Protein AF-A0AAD6PKB8-F1 (afdb_monomer)

Radius of gyration: 27.7 Å; Cα contacts (8 Å, |Δi|>4): 35; chains: 1; bounding box: 54×22×90 Å

Structure (mmCIF, N/CA/C/O backbone):
data_AF-A0AAD6PKB8-F1
#
_entry.id   AF-A0AAD6PKB8-F1
#
loop_
_atom_site.group_PDB
_atom_site.id
_atom_site.type_symbol
_atom_si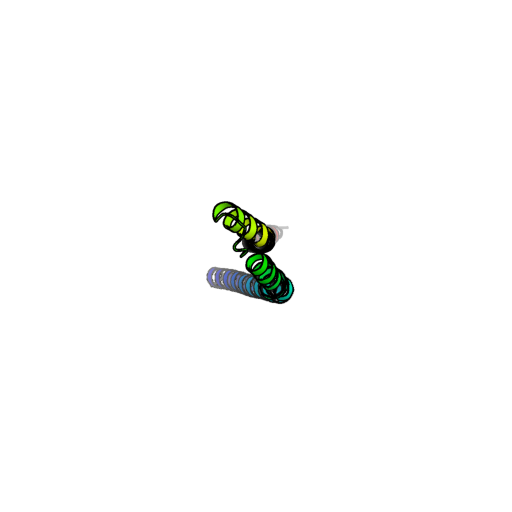te.label_atom_id
_atom_site.label_alt_id
_atom_site.label_comp_id
_atom_site.label_asym_id
_atom_site.label_entity_id
_atom_site.label_seq_id
_atom_site.pdbx_PDB_ins_code
_atom_site.Cartn_x
_atom_site.Cartn_y
_atom_site.Cartn_z
_atom_site.occupancy
_atom_site.B_iso_or_equiv
_atom_site.auth_seq_id
_atom_site.auth_comp_id
_atom_site.auth_asym_id
_atom_site.auth_atom_id
_atom_site.pdbx_PDB_model_num
ATOM 1 N N . MET A 1 1 ? 6.000 11.680 -46.419 1.00 55.44 1 MET A N 1
ATOM 2 C CA . MET A 1 1 ? 5.620 10.279 -46.101 1.00 55.44 1 MET A CA 1
ATOM 3 C C . MET A 1 1 ? 6.518 9.674 -45.029 1.0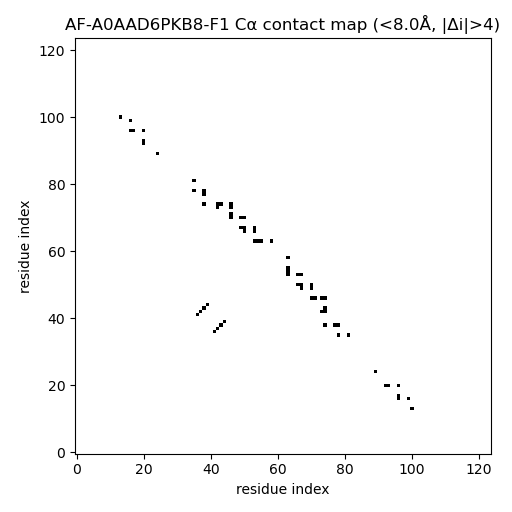0 55.44 1 MET A C 1
ATOM 5 O O . MET A 1 1 ? 5.962 9.138 -44.084 1.00 55.44 1 MET A O 1
ATOM 9 N N . ALA A 1 2 ? 7.850 9.803 -45.113 1.00 63.34 2 ALA A N 1
ATOM 10 C CA . ALA A 1 2 ? 8.778 9.283 -44.096 1.00 63.34 2 ALA A CA 1
ATOM 11 C C . ALA A 1 2 ? 8.497 9.799 -42.664 1.00 63.34 2 ALA A C 1
ATOM 13 O O . ALA A 1 2 ? 8.408 8.996 -41.741 1.00 63.34 2 ALA A O 1
ATOM 14 N N . ASP A 1 3 ? 8.227 11.100 -42.491 1.00 69.56 3 ASP A N 1
ATOM 15 C CA . ASP A 1 3 ? 7.932 11.677 -41.164 1.00 69.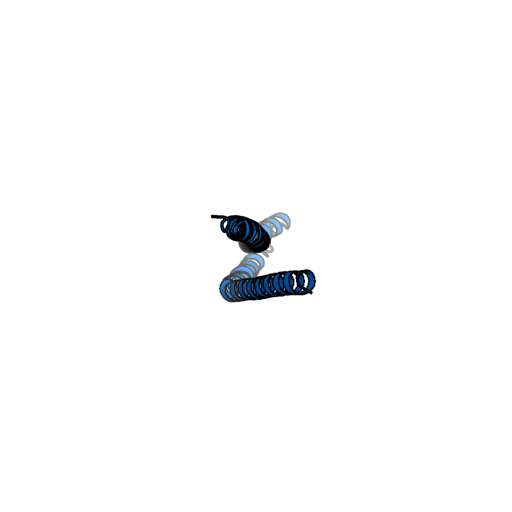56 3 ASP A CA 1
ATOM 16 C C . ASP A 1 3 ? 6.625 11.164 -40.538 1.00 69.56 3 ASP A C 1
ATOM 18 O O . ASP A 1 3 ? 6.541 10.964 -39.328 1.00 69.56 3 ASP A O 1
ATOM 22 N N . HIS A 1 4 ? 5.602 10.891 -41.355 1.00 72.31 4 HIS A N 1
ATOM 23 C CA . HIS A 1 4 ? 4.331 10.341 -40.871 1.00 72.31 4 HIS A CA 1
ATOM 24 C C . HIS A 1 4 ? 4.474 8.890 -40.403 1.00 72.31 4 HIS A C 1
ATOM 26 O O . HIS A 1 4 ? 3.865 8.511 -39.406 1.00 72.31 4 HIS A O 1
ATOM 32 N N . ILE A 1 5 ? 5.301 8.094 -41.086 1.00 77.50 5 ILE A N 1
ATOM 33 C CA . ILE A 1 5 ? 5.603 6.715 -40.684 1.00 77.50 5 ILE A CA 1
ATOM 34 C C . ILE A 1 5 ? 6.379 6.726 -39.359 1.00 77.50 5 ILE A C 1
ATOM 36 O O . ILE A 1 5 ? 5.997 6.035 -38.418 1.00 77.50 5 ILE A O 1
ATOM 40 N N . ALA A 1 6 ? 7.383 7.599 -39.232 1.00 77.31 6 ALA A N 1
ATOM 41 C CA . ALA A 1 6 ? 8.170 7.744 -38.009 1.00 77.31 6 ALA A CA 1
ATOM 42 C C . ALA A 1 6 ? 7.342 8.226 -36.801 1.00 77.31 6 ALA A C 1
ATOM 44 O O . ALA A 1 6 ? 7.619 7.822 -35.666 1.00 77.31 6 ALA A O 1
ATOM 45 N N . ALA A 1 7 ? 6.345 9.087 -37.021 1.00 80.00 7 ALA A N 1
ATOM 46 C CA . ALA A 1 7 ? 5.411 9.521 -35.984 1.00 80.00 7 ALA A CA 1
ATOM 47 C C . ALA A 1 7 ? 4.458 8.388 -35.561 1.00 80.00 7 ALA A C 1
ATOM 49 O O . ALA A 1 7 ? 4.201 8.205 -34.369 1.00 80.00 7 ALA A O 1
ATOM 50 N N . MET A 1 8 ? 3.981 7.592 -36.522 1.00 83.12 8 MET A N 1
ATOM 51 C CA . MET A 1 8 ? 3.101 6.451 -36.267 1.00 83.12 8 MET A CA 1
ATOM 52 C C . MET A 1 8 ? 3.810 5.346 -35.467 1.00 83.12 8 MET A C 1
ATOM 54 O O . MET A 1 8 ? 3.239 4.806 -34.522 1.00 83.12 8 MET A O 1
ATOM 58 N N . GLU A 1 9 ? 5.079 5.057 -35.767 1.00 82.25 9 GLU A N 1
ATOM 59 C CA . GLU A 1 9 ? 5.888 4.097 -35.000 1.00 82.25 9 GLU A CA 1
ATOM 60 C C . GLU A 1 9 ? 6.098 4.538 -33.544 1.00 82.25 9 GLU A C 1
ATOM 62 O O . GLU A 1 9 ? 5.938 3.735 -32.622 1.00 82.25 9 GLU A O 1
ATOM 67 N N . ALA A 1 10 ? 6.393 5.822 -33.314 1.00 83.06 10 ALA A N 1
ATOM 68 C CA . ALA A 1 10 ? 6.540 6.365 -31.963 1.00 83.06 10 ALA A CA 1
ATOM 69 C C . ALA A 1 10 ? 5.225 6.270 -31.166 1.00 83.06 10 ALA A C 1
ATOM 71 O O . ALA A 1 10 ? 5.227 5.880 -29.994 1.00 83.06 10 ALA A O 1
ATOM 72 N N . GLN A 1 11 ? 4.085 6.543 -31.813 1.00 86.06 11 GLN A N 1
ATOM 73 C CA . GLN A 1 11 ? 2.766 6.348 -31.208 1.00 86.06 11 GLN A CA 1
ATOM 74 C C . GLN A 1 11 ? 2.510 4.882 -30.847 1.00 86.06 11 GLN A C 1
ATOM 76 O O . GLN A 1 11 ? 2.116 4.601 -29.713 1.00 86.06 11 GLN A O 1
ATOM 81 N N . MET A 1 12 ? 2.799 3.940 -31.749 1.00 88.81 12 MET A N 1
ATOM 82 C CA . MET A 1 12 ? 2.632 2.506 -31.485 1.00 88.81 12 MET A CA 1
ATOM 83 C C . MET A 1 12 ? 3.466 2.030 -30.290 1.00 88.81 12 MET A C 1
ATOM 85 O O . MET A 1 12 ? 2.980 1.267 -29.450 1.00 88.81 12 MET A O 1
ATOM 89 N N . VAL A 1 13 ? 4.715 2.488 -30.179 1.00 88.19 13 VAL A N 1
ATOM 90 C CA . VAL A 1 13 ? 5.585 2.150 -29.045 1.00 88.19 13 VAL A CA 1
ATOM 91 C C . VAL A 1 13 ? 5.048 2.750 -27.747 1.00 88.19 13 VAL A C 1
ATOM 93 O O . VAL A 1 13 ? 4.949 2.043 -26.741 1.00 88.19 13 VAL A O 1
ATOM 96 N N . SER A 1 14 ? 4.619 4.012 -27.776 1.00 88.50 14 SER A N 1
ATOM 97 C CA . SER A 1 14 ? 4.012 4.688 -26.627 1.00 88.50 14 SER A CA 1
ATOM 98 C C . SER A 1 14 ? 2.745 3.970 -26.140 1.00 88.50 14 SER A C 1
ATOM 100 O O . SER A 1 14 ? 2.574 3.744 -24.939 1.00 88.50 14 SER A O 1
ATOM 102 N N . GLU A 1 15 ? 1.872 3.542 -27.055 1.00 91.44 15 GLU A N 1
ATOM 103 C CA . GLU A 1 15 ? 0.687 2.743 -26.726 1.00 91.44 15 GLU A CA 1
ATOM 104 C C . GLU A 1 15 ? 1.048 1.387 -26.124 1.00 91.44 15 GLU A C 1
ATOM 106 O O . GLU A 1 15 ? 0.487 0.999 -25.097 1.00 91.44 15 GLU A O 1
ATOM 111 N N . ARG A 1 16 ? 2.002 0.666 -26.725 1.00 92.56 16 ARG A N 1
ATOM 112 C CA . ARG A 1 16 ? 2.447 -0.636 -26.217 1.00 92.56 16 ARG A CA 1
ATOM 113 C C . ARG A 1 16 ? 2.984 -0.522 -24.793 1.00 92.56 16 ARG A C 1
ATOM 115 O O . ARG A 1 16 ? 2.656 -1.359 -23.952 1.00 92.56 16 ARG A O 1
ATOM 122 N N . MET A 1 17 ? 3.775 0.512 -24.512 1.00 90.56 17 MET A N 1
ATOM 123 C CA . MET A 1 17 ? 4.297 0.760 -23.170 1.00 90.56 17 MET A CA 1
ATOM 124 C C . MET A 1 17 ? 3.179 1.097 -22.175 1.00 90.56 17 MET A C 1
ATOM 126 O O . MET A 1 17 ? 3.170 0.543 -21.078 1.00 90.56 17 MET A O 1
ATOM 130 N N . ARG A 1 18 ? 2.189 1.922 -22.556 1.00 91.19 18 ARG A N 1
ATOM 131 C CA . ARG A 1 18 ? 1.013 2.199 -21.705 1.00 91.19 18 ARG A CA 1
ATOM 132 C C . ARG A 1 18 ? 0.192 0.943 -21.406 1.00 91.19 18 ARG A C 1
ATOM 134 O O . ARG A 1 18 ? -0.246 0.764 -20.273 1.00 91.19 18 ARG A O 1
ATOM 141 N N . ARG A 1 19 ? 0.008 0.048 -22.383 1.00 94.44 19 ARG A N 1
ATOM 142 C CA . ARG A 1 19 ? -0.678 -1.238 -22.156 1.00 94.44 19 ARG A CA 1
ATOM 143 C C . ARG A 1 19 ? 0.080 -2.093 -21.144 1.00 94.44 19 ARG A C 1
ATOM 145 O O . ARG A 1 19 ? -0.510 -2.548 -20.172 1.00 94.44 19 ARG A O 1
ATOM 152 N N . LYS A 1 20 ? 1.401 -2.225 -21.306 1.00 93.75 20 LYS A N 1
ATOM 153 C CA . LYS A 1 20 ? 2.248 -2.965 -20.357 1.00 93.75 20 LYS A CA 1
ATOM 154 C C . LYS A 1 20 ? 2.232 -2.359 -18.956 1.00 93.75 20 LYS A C 1
ATOM 156 O O . LYS A 1 20 ? 2.183 -3.100 -17.981 1.00 93.75 20 LYS A O 1
ATOM 161 N N . LEU A 1 21 ? 2.211 -1.031 -18.852 1.00 92.69 21 LEU A N 1
ATOM 162 C CA . LEU A 1 21 ? 2.052 -0.328 -17.581 1.00 92.69 21 LEU A CA 1
ATOM 163 C C . LEU A 1 21 ? 0.751 -0.733 -16.876 1.00 92.69 21 LEU A C 1
ATOM 165 O O . LEU A 1 21 ? 0.763 -1.080 -15.697 1.00 92.69 21 LEU A O 1
ATOM 169 N N . SER A 1 22 ? -0.361 -0.709 -17.612 1.00 92.94 22 SER A N 1
ATOM 170 C CA . SER A 1 22 ? -1.675 -1.084 -17.091 1.00 92.94 22 SER A CA 1
ATOM 171 C C . SER A 1 22 ? -1.720 -2.550 -16.650 1.00 92.94 22 SER A C 1
ATOM 173 O O . SER A 1 22 ? -2.230 -2.831 -15.566 1.00 92.94 22 SER A O 1
ATOM 175 N N . GLU A 1 23 ? -1.129 -3.461 -17.429 1.00 95.62 23 GLU A N 1
ATOM 176 C CA . GLU A 1 23 ? -1.009 -4.882 -17.073 1.00 95.62 23 GLU A CA 1
ATOM 177 C C . GLU A 1 23 ? -0.225 -5.077 -15.768 1.00 95.62 23 GLU A C 1
ATOM 179 O O . GLU A 1 23 ? -0.683 -5.790 -14.879 1.00 95.62 23 GLU A O 1
ATOM 184 N N . VAL A 1 24 ? 0.930 -4.415 -15.620 1.00 95.38 24 VAL A N 1
ATOM 185 C CA . VAL A 1 24 ? 1.751 -4.508 -14.401 1.00 95.38 24 VAL A CA 1
ATOM 186 C C . VAL A 1 24 ? 1.011 -3.940 -13.194 1.00 95.38 24 VAL A C 1
ATOM 188 O O . VAL A 1 24 ? 1.016 -4.553 -12.129 1.00 95.38 24 VAL A O 1
ATOM 191 N N . ASN A 1 25 ? 0.343 -2.796 -13.354 1.00 92.38 25 ASN A N 1
ATOM 192 C CA . ASN A 1 25 ? -0.431 -2.191 -12.275 1.00 92.38 25 ASN A CA 1
ATOM 193 C C . ASN A 1 25 ? -1.595 -3.095 -11.835 1.00 92.38 25 ASN A C 1
ATOM 195 O O . ASN A 1 25 ? -1.807 -3.290 -10.641 1.00 92.38 25 ASN A O 1
ATOM 199 N N . SER A 1 26 ? -2.311 -3.696 -12.789 1.00 95.12 26 SER A N 1
ATOM 200 C CA . SER A 1 26 ? -3.385 -4.651 -12.500 1.00 95.12 26 SER A CA 1
ATOM 201 C C . SER A 1 26 ? -2.855 -5.913 -11.815 1.00 95.12 26 SER A C 1
ATOM 203 O O . SER A 1 26 ? -3.404 -6.336 -10.800 1.00 95.12 26 SER A O 1
ATOM 205 N N . ALA A 1 27 ? -1.749 -6.480 -12.306 1.00 96.31 27 ALA A N 1
ATOM 206 C CA . ALA A 1 27 ? -1.126 -7.647 -11.693 1.00 96.31 27 ALA A CA 1
ATOM 207 C C . ALA A 1 27 ? -0.682 -7.362 -10.252 1.00 96.31 27 ALA A C 1
ATOM 209 O O . ALA A 1 27 ? -0.933 -8.179 -9.370 1.00 96.31 27 ALA A O 1
ATOM 210 N N . ALA A 1 28 ? -0.084 -6.196 -9.992 1.00 94.19 28 ALA A N 1
ATOM 211 C CA . ALA A 1 28 ? 0.301 -5.787 -8.644 1.00 94.19 28 ALA A CA 1
ATOM 212 C C . ALA A 1 28 ? -0.913 -5.708 -7.706 1.00 94.19 28 ALA A C 1
ATOM 214 O O . ALA A 1 28 ? -0.863 -6.256 -6.609 1.00 94.19 28 ALA A O 1
ATOM 215 N N . GLN A 1 29 ? -2.021 -5.105 -8.151 1.00 92.31 29 GLN A N 1
ATOM 216 C CA . GLN A 1 29 ? -3.259 -5.048 -7.363 1.00 92.31 29 GLN A CA 1
ATOM 217 C C . GLN A 1 29 ? -3.800 -6.443 -7.036 1.00 92.31 29 GLN A C 1
ATOM 219 O O . GLN A 1 29 ? -4.152 -6.709 -5.891 1.00 92.31 29 GLN A O 1
ATOM 224 N N . VAL A 1 30 ? -3.819 -7.355 -8.011 1.00 96.50 30 VAL A N 1
ATOM 225 C CA . VAL A 1 30 ? -4.279 -8.735 -7.793 1.00 96.50 30 VAL A CA 1
ATOM 226 C C . VAL A 1 30 ? -3.374 -9.467 -6.804 1.00 96.50 30 VAL A C 1
ATOM 228 O O . VAL A 1 30 ? -3.868 -10.067 -5.853 1.00 96.50 30 VAL A O 1
ATOM 231 N N . GLN A 1 31 ? -2.055 -9.394 -6.989 1.00 96.25 31 GLN A N 1
ATOM 232 C CA . GLN A 1 31 ? -1.091 -10.095 -6.134 1.00 96.25 31 GLN A CA 1
ATOM 233 C C . GLN A 1 31 ? -1.069 -9.558 -4.701 1.00 96.25 31 GLN A C 1
ATOM 235 O O . GLN A 1 31 ? -0.798 -10.308 -3.767 1.00 96.25 31 GLN A O 1
ATOM 240 N N . LEU A 1 32 ? -1.361 -8.271 -4.523 1.00 95.75 32 LEU A N 1
ATOM 241 C CA . LEU A 1 32 ? -1.355 -7.614 -3.220 1.00 95.75 32 LEU A CA 1
ATOM 242 C C . LEU A 1 32 ? -2.738 -7.555 -2.561 1.00 95.75 32 LEU A C 1
ATOM 244 O O . LEU A 1 32 ? -2.827 -7.215 -1.381 1.00 95.75 32 LEU A O 1
ATOM 248 N N . SER A 1 33 ? -3.800 -7.956 -3.268 1.00 95.88 33 SER A N 1
ATOM 249 C CA . SER A 1 33 ? -5.153 -8.057 -2.708 1.00 95.88 33 SER A CA 1
ATOM 250 C C . SER A 1 33 ? -5.237 -8.875 -1.408 1.00 95.88 33 SER A C 1
ATOM 252 O O . SER A 1 33 ? -5.908 -8.401 -0.493 1.00 95.88 33 SER A O 1
ATOM 254 N N . PRO A 1 34 ? -4.490 -9.987 -1.205 1.00 97.94 34 PRO A N 1
ATOM 255 C CA . PRO A 1 34 ? -4.559 -10.729 0.055 1.00 97.94 34 PRO A CA 1
ATOM 256 C C . PRO A 1 34 ? -4.036 -9.936 1.260 1.00 97.94 34 PRO A C 1
ATOM 258 O O . PRO A 1 34 ? -4.469 -10.162 2.388 1.00 97.94 34 PRO A O 1
ATOM 261 N N . VAL A 1 35 ? -3.108 -8.995 1.042 1.00 97.06 35 VAL A N 1
ATOM 262 C CA . VAL A 1 35 ? -2.607 -8.112 2.107 1.00 97.06 35 VAL A CA 1
ATOM 263 C C . VAL A 1 35 ? -3.703 -7.138 2.523 1.00 97.06 35 VAL A C 1
ATOM 265 O O . VAL A 1 35 ? -3.952 -6.956 3.714 1.00 97.06 35 VAL A O 1
ATOM 268 N N . GLN A 1 36 ? -4.397 -6.555 1.547 1.00 96.81 36 GLN A N 1
ATOM 269 C CA . GLN A 1 36 ? -5.518 -5.660 1.805 1.00 96.81 36 GLN A CA 1
ATOM 270 C C . GLN A 1 36 ? -6.691 -6.398 2.467 1.00 96.81 36 GLN A C 1
ATOM 272 O O . GLN A 1 36 ? -7.262 -5.886 3.428 1.00 96.81 36 GLN A O 1
ATOM 277 N N . ASP A 1 37 ? -6.985 -7.631 2.050 1.00 98.06 37 ASP A N 1
ATOM 278 C CA . ASP A 1 37 ? -7.969 -8.491 2.715 1.00 98.06 37 ASP A CA 1
ATOM 279 C C . ASP A 1 37 ? -7.571 -8.807 4.158 1.00 98.06 37 ASP A C 1
ATOM 281 O O . ASP A 1 37 ? -8.410 -8.774 5.057 1.00 98.06 37 ASP A O 1
ATOM 285 N N . HIS A 1 38 ? -6.290 -9.063 4.429 1.00 98.12 38 HIS A N 1
ATOM 286 C CA . HIS A 1 38 ? -5.824 -9.278 5.795 1.00 98.12 38 HIS A CA 1
ATOM 287 C C . HIS A 1 38 ? -6.041 -8.037 6.673 1.00 98.12 38 HIS A C 1
ATOM 289 O O . HIS A 1 38 ? -6.518 -8.158 7.805 1.00 98.12 38 HIS A O 1
ATOM 295 N N . ILE A 1 39 ? -5.764 -6.840 6.151 1.00 98.19 39 ILE A N 1
ATOM 296 C CA . ILE A 1 39 ? -6.031 -5.586 6.864 1.00 98.19 39 ILE A CA 1
ATOM 297 C C . ILE A 1 39 ? -7.540 -5.433 7.116 1.00 98.19 39 ILE A C 1
ATOM 299 O O . ILE A 1 39 ? -7.957 -5.236 8.260 1.00 98.19 39 ILE A O 1
ATOM 303 N N . ASN A 1 40 ? -8.357 -5.604 6.076 1.00 97.38 40 ASN A N 1
ATOM 304 C CA . ASN A 1 40 ? -9.800 -5.370 6.115 1.00 97.38 40 ASN A CA 1
ATOM 305 C C . ASN A 1 40 ? -10.583 -6.399 6.931 1.00 97.38 40 ASN A C 1
ATOM 307 O O . ASN A 1 40 ? -11.559 -6.042 7.579 1.00 97.38 40 ASN A O 1
ATOM 311 N N . PHE A 1 41 ? -10.188 -7.670 6.912 1.00 97.94 41 PHE A N 1
ATOM 312 C CA . PHE A 1 41 ? -10.937 -8.732 7.583 1.00 97.94 41 PHE A CA 1
ATOM 313 C C . PHE A 1 41 ? -10.275 -9.201 8.869 1.00 97.94 41 PHE A C 1
ATOM 315 O O . PHE A 1 41 ? -10.976 -9.467 9.840 1.00 97.94 41 PHE A O 1
ATOM 322 N N . THR A 1 42 ? -8.945 -9.297 8.915 1.00 98.31 42 THR A N 1
ATOM 323 C CA . THR A 1 42 ? -8.258 -9.824 10.105 1.00 98.31 42 THR A CA 1
ATOM 324 C C . THR A 1 42 ? -7.959 -8.712 11.102 1.00 98.31 42 THR A C 1
ATOM 326 O O . THR A 1 42 ? -8.384 -8.790 12.257 1.00 98.31 42 THR A O 1
ATOM 329 N N . LEU A 1 43 ? -7.276 -7.648 10.668 1.00 98.38 43 LEU A N 1
ATOM 330 C CA . LEU A 1 43 ? -6.882 -6.566 11.574 1.00 98.38 43 LEU A CA 1
ATOM 331 C C . LEU A 1 43 ? -8.076 -5.716 12.011 1.00 98.38 43 LEU A C 1
ATOM 333 O O . LEU A 1 43 ? -8.187 -5.421 13.199 1.00 98.38 43 LEU A O 1
ATOM 337 N N . GLN A 1 44 ? -9.006 -5.383 11.108 1.00 98.12 44 GLN A N 1
ATOM 338 C CA . GLN A 1 44 ? -10.229 -4.677 11.516 1.00 98.12 44 GLN A CA 1
ATOM 339 C C . GLN A 1 44 ? -11.077 -5.509 12.485 1.00 98.12 44 GLN A C 1
ATOM 341 O O . GLN A 1 44 ? -11.577 -4.968 13.469 1.00 98.12 44 GLN A O 1
ATOM 346 N N . GLN A 1 45 ? -11.215 -6.825 12.276 1.00 98.56 45 GLN A N 1
ATOM 347 C CA . GLN A 1 45 ? -11.948 -7.667 13.225 1.00 98.56 45 GLN A CA 1
ATOM 348 C C . GLN A 1 45 ? -11.275 -7.669 14.605 1.00 98.56 45 GLN A C 1
ATOM 350 O O . GLN A 1 45 ? -11.966 -7.582 15.622 1.00 98.56 45 GLN A O 1
ATOM 355 N N . ALA A 1 46 ? -9.943 -7.759 14.656 1.00 98.50 46 ALA A N 1
ATOM 356 C CA . ALA A 1 46 ? -9.192 -7.674 15.906 1.00 98.50 46 ALA A CA 1
ATOM 357 C C . ALA A 1 46 ? -9.366 -6.306 16.587 1.00 98.50 46 ALA A C 1
ATOM 359 O O . ALA A 1 46 ? -9.600 -6.258 17.795 1.00 98.50 46 ALA A O 1
ATOM 360 N N . TYR A 1 47 ? -9.340 -5.217 15.813 1.00 98.56 47 TYR A N 1
ATOM 361 C CA . TYR A 1 47 ? -9.629 -3.869 16.299 1.00 98.56 47 TYR A CA 1
ATOM 362 C C . TYR A 1 47 ? -11.010 -3.794 16.956 1.00 98.56 47 TYR A C 1
ATOM 364 O O . TYR A 1 47 ? -11.104 -3.371 18.105 1.00 98.56 47 TYR A O 1
ATOM 372 N N . PHE A 1 48 ? -12.068 -4.258 16.284 1.00 98.38 48 PHE A N 1
ATOM 373 C CA . PHE A 1 48 ? -13.422 -4.200 16.841 1.00 98.38 48 PHE A CA 1
ATOM 374 C C . PHE A 1 48 ? -13.583 -5.052 18.103 1.00 98.38 48 PHE A C 1
ATOM 376 O O . PHE A 1 48 ? -14.237 -4.613 19.047 1.00 98.38 48 PHE A O 1
ATOM 383 N N . LYS A 1 49 ? -12.966 -6.240 18.154 1.00 98.56 49 LYS A N 1
ATOM 384 C CA . LYS A 1 49 ? -12.958 -7.081 19.363 1.00 98.56 49 LYS A CA 1
ATOM 385 C C . LYS A 1 49 ? -12.262 -6.373 20.531 1.00 98.56 49 LYS A C 1
ATOM 387 O O . LYS A 1 49 ? -12.842 -6.273 21.604 1.00 98.56 49 LYS A O 1
ATOM 392 N N . CYS A 1 50 ? -11.073 -5.818 20.296 1.00 98.62 50 CYS A N 1
ATOM 393 C CA . CYS A 1 50 ? -10.321 -5.052 21.293 1.00 98.62 50 CYS A CA 1
ATOM 394 C C . CYS A 1 50 ? -11.108 -3.824 21.777 1.00 98.62 50 CYS A C 1
ATOM 396 O O . CYS A 1 50 ? -11.271 -3.610 22.976 1.00 98.62 50 CYS A O 1
ATOM 398 N N . ALA A 1 51 ? -11.666 -3.046 20.845 1.00 98.38 51 ALA A N 1
ATOM 399 C CA . ALA A 1 51 ? -12.431 -1.846 21.162 1.00 98.38 51 ALA A CA 1
ATOM 400 C C . ALA A 1 51 ? -13.693 -2.167 21.972 1.00 98.38 51 ALA A C 1
ATOM 402 O O . ALA A 1 51 ? -14.024 -1.424 22.890 1.00 98.38 51 ALA A O 1
ATOM 403 N N . TYR A 1 52 ? -14.374 -3.281 21.680 1.00 98.31 52 TYR A N 1
ATOM 404 C CA . TYR A 1 52 ? -15.519 -3.745 22.464 1.00 98.31 52 TYR A CA 1
ATOM 405 C C . TYR A 1 52 ? -15.142 -3.998 23.933 1.00 98.31 52 TYR A C 1
ATOM 407 O O . TYR A 1 52 ? -15.854 -3.560 24.836 1.00 98.31 52 TYR A O 1
ATOM 415 N N . GLU A 1 53 ? -13.994 -4.632 24.178 1.00 97.94 53 GLU A N 1
ATOM 416 C CA . GLU A 1 53 ? -13.493 -4.918 25.529 1.00 97.94 53 GLU A CA 1
ATOM 417 C C . GLU A 1 53 ? -13.079 -3.654 26.308 1.00 97.94 53 GLU A C 1
ATOM 419 O O . GLU A 1 53 ? -13.042 -3.676 27.540 1.00 97.94 53 GLU A O 1
ATOM 424 N N . CYS A 1 54 ? -12.824 -2.530 25.627 1.00 98.25 54 CYS A N 1
ATOM 425 C CA . CYS A 1 54 ? -12.510 -1.255 26.279 1.00 98.25 54 CYS A CA 1
ATOM 426 C C . CYS A 1 54 ? -13.709 -0.628 27.018 1.00 98.25 54 CYS A C 1
ATOM 428 O O . CYS A 1 54 ? -13.499 0.189 27.919 1.00 98.25 54 CYS A O 1
ATOM 430 N N . PHE A 1 55 ? -14.954 -0.976 26.667 1.00 97.50 55 PHE A N 1
ATOM 431 C CA . PHE A 1 55 ? -16.158 -0.368 27.248 1.00 97.50 55 PHE A CA 1
ATOM 432 C C . PHE A 1 55 ? -16.517 -0.976 28.613 1.00 97.50 55 PHE A C 1
ATOM 434 O O . PHE A 1 55 ? -17.426 -1.794 28.746 1.00 97.50 55 PHE A O 1
ATOM 441 N N . ASP A 1 56 ? -15.826 -0.517 29.655 1.00 95.88 56 ASP A N 1
ATOM 442 C CA . ASP A 1 56 ? -16.048 -0.917 31.047 1.00 95.88 56 ASP A CA 1
ATOM 443 C C . ASP A 1 56 ? -16.629 0.242 31.873 1.00 95.88 56 ASP A C 1
ATOM 445 O O . ASP A 1 56 ? -16.034 1.314 31.966 1.00 95.88 56 ASP A O 1
ATOM 449 N N . ARG A 1 57 ? -17.767 0.010 32.546 1.00 96.56 57 ARG A N 1
ATOM 450 C CA . ARG A 1 57 ? -18.436 1.003 33.415 1.00 96.56 57 ARG A CA 1
ATOM 451 C C . ARG A 1 57 ? -17.581 1.476 34.593 1.00 96.56 57 ARG A C 1
ATOM 453 O O . ARG A 1 57 ? -17.910 2.488 35.203 1.00 96.56 57 ARG A O 1
ATOM 460 N N . ARG A 1 58 ? -16.533 0.733 34.950 1.00 97.12 58 ARG A N 1
ATOM 461 C CA . ARG A 1 58 ? -15.605 1.083 36.035 1.00 97.12 58 ARG A CA 1
ATOM 462 C C . ARG A 1 58 ? -14.528 2.076 35.598 1.00 97.12 58 ARG A C 1
ATOM 464 O O . ARG A 1 58 ? -13.872 2.650 36.462 1.00 97.12 58 ARG A O 1
ATOM 471 N N . ARG A 1 59 ? -14.325 2.254 34.289 1.00 96.25 59 ARG A N 1
ATOM 472 C CA . ARG A 1 59 ? -13.300 3.133 33.716 1.00 96.25 59 ARG A CA 1
ATOM 473 C C . ARG A 1 59 ? -13.850 4.529 33.456 1.00 96.25 59 ARG A C 1
ATOM 475 O O . ARG A 1 59 ? -15.038 4.710 33.189 1.00 96.25 59 ARG A O 1
ATOM 482 N N . LYS A 1 60 ? -12.969 5.524 33.503 1.00 97.94 60 LYS A N 1
ATOM 483 C CA . LYS A 1 60 ? -13.291 6.892 33.075 1.00 97.94 60 LYS A CA 1
ATOM 484 C C . LYS A 1 60 ? -13.319 6.977 31.550 1.00 97.94 60 LYS A C 1
ATOM 486 O O . LYS A 1 60 ? -12.647 6.213 30.863 1.00 97.94 60 LYS A O 1
ATOM 491 N N . GLN A 1 61 ? -14.029 7.970 31.017 1.00 96.69 61 GLN A N 1
ATOM 492 C CA . GLN A 1 61 ? -14.142 8.182 29.570 1.00 96.69 61 GLN A CA 1
ATOM 493 C C . GLN A 1 61 ? -12.777 8.315 28.868 1.00 96.69 61 GLN A C 1
ATOM 495 O O . GLN A 1 61 ? -12.587 7.751 27.794 1.00 96.69 61 GLN A O 1
ATOM 500 N N . GLU A 1 62 ? -11.817 9.015 29.477 1.00 97.69 62 GLU A N 1
ATOM 501 C CA . GLU A 1 62 ? -10.459 9.180 28.930 1.00 97.69 62 GLU A CA 1
ATOM 502 C C . GLU A 1 62 ? -9.701 7.847 28.836 1.00 97.69 62 GLU A C 1
ATOM 504 O O . GLU A 1 62 ? -9.027 7.578 27.844 1.00 97.69 62 GLU A O 1
ATOM 509 N N . GLU A 1 63 ? -9.858 6.973 29.835 1.00 97.88 63 GLU A N 1
ATOM 510 C CA . GLU A 1 63 ? -9.241 5.641 29.848 1.00 97.88 63 GLU A CA 1
ATOM 511 C C . GLU A 1 63 ? -9.839 4.740 28.762 1.00 97.88 63 GLU A C 1
ATOM 513 O O . GLU A 1 63 ? -9.124 3.941 28.155 1.00 97.88 63 GLU A O 1
ATOM 518 N N . ILE A 1 64 ? -11.142 4.884 28.497 1.00 98.00 64 ILE A N 1
ATOM 519 C CA . ILE A 1 64 ? -11.826 4.195 27.399 1.00 98.00 64 ILE A CA 1
ATOM 520 C C . ILE A 1 64 ? -11.310 4.719 26.051 1.00 98.00 64 ILE A C 1
ATOM 522 O O . ILE A 1 64 ? -10.961 3.909 25.195 1.00 98.00 64 ILE A O 1
ATOM 526 N N . SER A 1 65 ? -11.192 6.043 25.873 1.00 97.81 65 SER A N 1
ATOM 527 C CA . SER A 1 65 ? -10.671 6.647 24.632 1.00 97.81 65 SER A CA 1
ATOM 528 C C . SER A 1 65 ? -9.259 6.160 24.319 1.00 97.81 65 SER A C 1
ATOM 530 O O . SER A 1 65 ? -9.024 5.608 23.249 1.00 97.81 65 SER A O 1
ATOM 532 N N . ASN A 1 66 ? -8.343 6.256 25.289 1.00 98.44 66 ASN A N 1
ATOM 533 C CA . ASN A 1 66 ? -6.955 5.831 25.111 1.00 98.44 66 ASN A CA 1
ATOM 534 C C . ASN A 1 66 ? -6.838 4.321 24.805 1.00 98.44 66 ASN A C 1
ATOM 536 O O . ASN A 1 66 ? -5.997 3.902 24.009 1.00 98.44 66 ASN A O 1
ATOM 540 N N . CYS A 1 67 ? -7.703 3.493 25.403 1.00 98.38 67 CYS A N 1
ATOM 541 C CA . CYS A 1 67 ? -7.780 2.062 25.098 1.00 98.38 67 CYS A CA 1
ATOM 542 C C . CYS A 1 67 ? -8.194 1.815 23.638 1.00 98.38 67 CYS A C 1
ATOM 544 O O . CYS A 1 67 ? -7.514 1.082 22.920 1.00 98.38 67 CYS A O 1
ATOM 546 N N . VAL A 1 68 ? -9.267 2.466 23.174 1.00 98.38 68 VAL A N 1
ATOM 547 C CA . VAL A 1 68 ? -9.756 2.325 21.792 1.00 98.38 68 VAL A CA 1
ATOM 548 C C . VAL A 1 68 ? -8.736 2.859 20.784 1.00 98.38 68 VAL A C 1
ATOM 550 O O . VAL A 1 68 ? -8.522 2.236 19.742 1.00 98.38 68 VAL A O 1
ATOM 553 N N . GLU A 1 69 ? -8.064 3.967 21.099 1.00 98.12 69 GLU A N 1
ATOM 554 C CA . GLU A 1 69 ? -6.970 4.508 20.290 1.00 98.12 69 GLU A CA 1
ATOM 555 C C . GLU A 1 69 ? -5.846 3.478 20.136 1.00 98.12 69 GLU A C 1
ATOM 557 O O . GLU A 1 69 ? -5.467 3.160 19.007 1.00 98.12 69 GLU A O 1
ATOM 562 N N . HIS A 1 70 ? -5.393 2.856 21.231 1.00 98.38 70 HIS A N 1
ATOM 563 C CA . HIS A 1 70 ? -4.395 1.781 21.186 1.00 98.38 70 HIS A CA 1
ATOM 564 C C . HIS A 1 70 ? -4.843 0.585 20.338 1.00 98.38 70 HIS A C 1
ATOM 566 O O . HIS A 1 7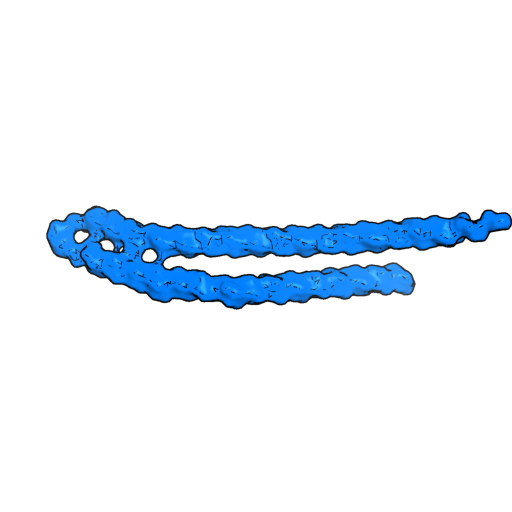0 ? -4.043 0.059 19.561 1.00 98.38 70 HIS A O 1
ATOM 572 N N . CYS A 1 71 ? -6.113 0.178 20.431 1.00 98.50 71 CYS A N 1
ATOM 573 C CA . CYS A 1 71 ? -6.662 -0.894 19.597 1.00 98.50 71 CYS A CA 1
ATOM 574 C C . CYS A 1 71 ? -6.602 -0.558 18.096 1.00 98.50 71 CYS A C 1
ATOM 576 O O . CYS A 1 71 ? -6.508 -1.468 17.271 1.00 98.50 71 CYS A O 1
ATOM 578 N N . SER A 1 72 ? -6.684 0.725 17.724 1.00 97.69 72 SER A N 1
ATOM 579 C CA . SER A 1 72 ? -6.689 1.162 16.321 1.00 97.69 72 SER A CA 1
ATOM 580 C C . SER A 1 72 ? -5.292 1.237 15.690 1.00 97.69 72 SER A C 1
ATOM 582 O O . SER A 1 72 ? -5.157 1.112 14.472 1.00 97.69 72 SER A O 1
ATOM 584 N N . VAL A 1 73 ? -4.237 1.391 16.500 1.00 98.38 73 VAL A N 1
ATOM 585 C CA . VAL A 1 73 ? -2.858 1.577 16.012 1.00 98.38 73 VAL A CA 1
ATOM 586 C C . VAL A 1 73 ? -2.417 0.486 15.023 1.00 98.38 73 VAL A C 1
ATOM 588 O O . VAL A 1 73 ? -1.888 0.841 13.968 1.00 98.38 73 VAL A O 1
ATOM 591 N N . PRO A 1 74 ? -2.638 -0.823 15.270 1.00 98.12 74 PRO A N 1
ATOM 592 C CA . PRO A 1 74 ? -2.201 -1.868 14.345 1.00 98.12 74 PRO A CA 1
ATOM 593 C C . PRO A 1 74 ? -2.856 -1.775 12.962 1.00 98.12 74 PRO A C 1
ATOM 595 O O . PRO A 1 74 ? -2.162 -1.905 11.954 1.00 98.12 74 PRO A O 1
ATOM 598 N N . VAL A 1 75 ? -4.171 -1.522 12.899 1.00 98.19 75 VAL A N 1
ATOM 599 C CA . VAL A 1 75 ? -4.892 -1.432 11.619 1.00 98.19 75 VAL A CA 1
ATOM 600 C C . VAL A 1 75 ? -4.499 -0.169 10.855 1.00 98.19 75 VAL A C 1
ATOM 602 O O . VAL A 1 75 ? -4.232 -0.247 9.659 1.00 98.19 75 VAL A O 1
ATOM 605 N N . LEU A 1 76 ? -4.364 0.967 11.548 1.00 98.25 76 LEU A N 1
ATOM 606 C CA . LEU A 1 76 ? -3.938 2.224 10.933 1.00 98.25 76 LEU A CA 1
ATOM 607 C C . LEU A 1 76 ? -2.504 2.135 10.405 1.00 98.2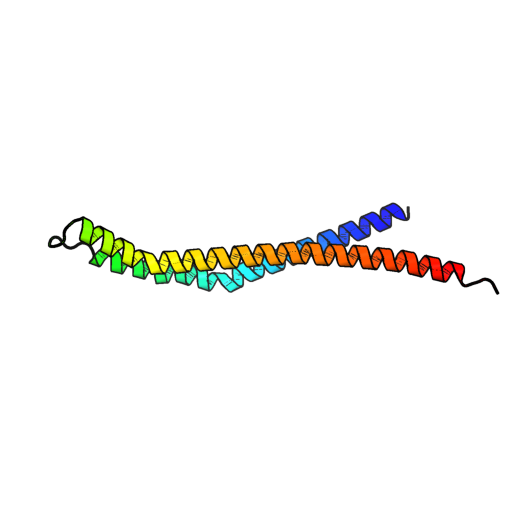5 76 LEU A C 1
ATOM 609 O O . LEU A 1 76 ? -2.235 2.551 9.281 1.00 98.25 76 LEU A O 1
ATOM 613 N N . ASN A 1 77 ? -1.585 1.549 11.173 1.00 98.31 77 ASN A N 1
ATOM 614 C CA . ASN A 1 77 ? -0.202 1.371 10.739 1.00 98.31 77 ASN A CA 1
ATOM 615 C C . ASN A 1 77 ? -0.104 0.462 9.511 1.00 98.31 77 ASN A C 1
ATOM 617 O O . ASN A 1 77 ? 0.606 0.800 8.564 1.00 98.31 77 ASN A O 1
ATOM 621 N N . ALA A 1 78 ? -0.818 -0.667 9.507 1.00 98.12 78 ALA A N 1
ATOM 622 C CA . ALA A 1 78 ? -0.808 -1.591 8.379 1.00 98.12 78 ALA A CA 1
ATOM 623 C C . ALA A 1 78 ? -1.418 -0.960 7.117 1.00 98.12 78 ALA A C 1
ATOM 625 O O . ALA A 1 78 ? -0.817 -1.051 6.046 1.00 98.12 78 ALA A O 1
ATOM 626 N N . GLN A 1 79 ? -2.553 -0.264 7.254 1.00 97.69 79 GLN A N 1
ATOM 627 C CA . GLN A 1 79 ? -3.201 0.456 6.155 1.00 97.69 79 GLN A CA 1
ATOM 628 C C . GLN A 1 79 ? -2.273 1.527 5.569 1.00 97.69 79 GLN A C 1
ATOM 630 O O . GLN A 1 79 ? -1.984 1.505 4.374 1.00 97.69 79 GLN A O 1
ATOM 635 N N . ASN A 1 80 ? -1.731 2.407 6.418 1.00 98.19 80 ASN A N 1
ATOM 636 C CA . ASN A 1 80 ? -0.823 3.473 5.994 1.00 98.19 80 ASN A CA 1
ATOM 637 C C . ASN A 1 80 ? 0.438 2.911 5.328 1.00 98.19 80 ASN A C 1
ATOM 639 O O . ASN A 1 80 ? 0.916 3.456 4.335 1.00 98.19 80 ASN A O 1
ATOM 643 N N . HIS A 1 81 ? 1.011 1.832 5.865 1.00 97.69 81 HIS A N 1
ATOM 644 C CA . HIS A 1 81 ? 2.192 1.211 5.274 1.00 97.69 81 HIS A CA 1
ATOM 645 C C . HIS A 1 81 ? 1.893 0.656 3.877 1.00 97.69 81 HIS A C 1
ATO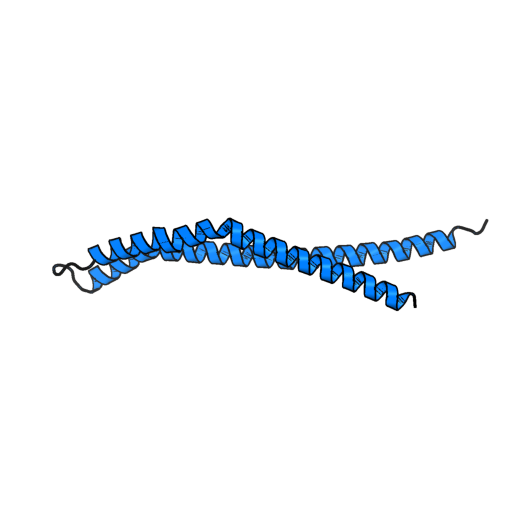M 647 O O . HIS A 1 81 ? 2.633 0.939 2.935 1.00 97.69 81 HIS A O 1
ATOM 653 N N . PHE A 1 82 ? 0.784 -0.071 3.732 1.00 96.81 82 PHE A N 1
ATOM 654 C CA . PHE A 1 82 ? 0.357 -0.632 2.455 1.00 96.81 82 PHE A CA 1
ATOM 655 C C . PHE A 1 82 ? 0.112 0.452 1.397 1.00 96.81 82 PHE A C 1
ATOM 657 O O . PHE A 1 82 ? 0.642 0.367 0.289 1.00 96.81 82 PHE A O 1
ATOM 664 N N . GLU A 1 83 ? -0.641 1.496 1.744 1.00 96.38 83 GLU A N 1
ATOM 665 C CA . GLU A 1 83 ? -0.935 2.611 0.837 1.00 96.38 83 GLU A CA 1
ATOM 666 C C . GLU A 1 83 ? 0.335 3.350 0.404 1.00 96.38 83 GLU A C 1
ATOM 668 O O . GLU A 1 83 ? 0.511 3.637 -0.782 1.00 96.38 83 GLU A O 1
ATOM 673 N N . ASN A 1 84 ? 1.257 3.600 1.337 1.00 97.62 84 ASN A N 1
ATOM 674 C CA . ASN A 1 84 ? 2.527 4.257 1.041 1.00 97.62 84 ASN A CA 1
ATOM 675 C C . ASN A 1 84 ? 3.401 3.432 0.088 1.00 97.62 84 ASN A C 1
ATOM 677 O O . ASN A 1 84 ? 3.962 3.979 -0.865 1.00 97.62 84 ASN A O 1
ATOM 681 N N . GLU A 1 85 ? 3.522 2.124 0.316 1.00 96.31 85 GLU A N 1
ATOM 682 C CA . GLU A 1 85 ? 4.296 1.251 -0.569 1.00 96.31 85 GLU A CA 1
ATOM 683 C C . GLU A 1 85 ? 3.637 1.121 -1.950 1.00 96.31 85 GLU A C 1
ATOM 685 O O . GLU A 1 85 ? 4.333 1.162 -2.968 1.00 96.31 85 GLU A O 1
ATOM 690 N N . MET A 1 86 ? 2.303 1.092 -2.019 1.00 95.19 86 MET A N 1
ATOM 691 C CA . MET A 1 86 ? 1.575 1.122 -3.291 1.00 95.19 86 MET A CA 1
ATOM 692 C C . MET A 1 86 ? 1.768 2.432 -4.057 1.00 95.19 86 MET A C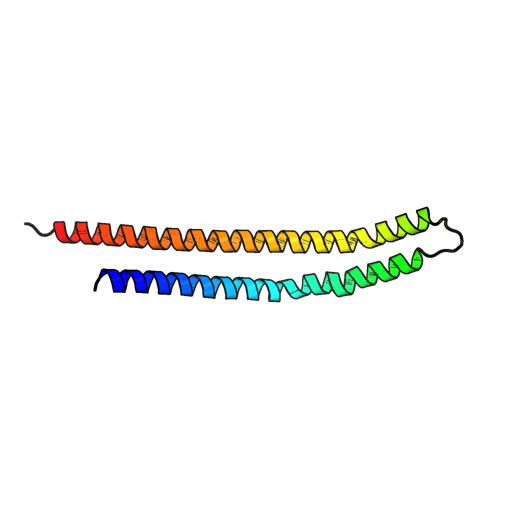 1
ATOM 694 O O . MET A 1 86 ? 1.983 2.404 -5.271 1.00 95.19 86 MET A O 1
ATOM 698 N N . ALA A 1 87 ? 1.752 3.576 -3.372 1.00 95.81 87 ALA A N 1
ATOM 699 C CA . ALA A 1 87 ? 2.029 4.869 -3.989 1.00 95.81 87 ALA A CA 1
ATOM 700 C C . ALA A 1 87 ? 3.463 4.926 -4.546 1.00 95.81 87 ALA A C 1
ATOM 702 O O . ALA A 1 87 ? 3.677 5.312 -5.697 1.00 95.81 87 ALA A O 1
ATOM 703 N N . ARG A 1 88 ? 4.449 4.454 -3.771 1.00 96.69 88 ARG A N 1
ATOM 704 C CA . ARG A 1 88 ? 5.855 4.355 -4.204 1.00 96.69 88 ARG A CA 1
ATOM 705 C C . ARG A 1 88 ? 6.031 3.416 -5.391 1.00 96.69 88 ARG A C 1
ATOM 707 O O . ARG A 1 88 ? 6.821 3.704 -6.291 1.00 96.69 88 ARG A O 1
ATOM 714 N N . PHE A 1 89 ? 5.313 2.296 -5.406 1.00 94.88 89 PHE A N 1
ATOM 715 C CA . PHE A 1 89 ? 5.313 1.371 -6.532 1.00 94.88 89 PHE A CA 1
ATOM 716 C C . PHE A 1 89 ? 4.796 2.051 -7.804 1.00 94.88 89 PHE A C 1
ATOM 718 O O . PHE A 1 89 ? 5.481 2.021 -8.828 1.00 94.88 89 PHE A O 1
ATOM 725 N N . GLN A 1 90 ? 3.646 2.727 -7.732 1.00 94.25 90 GLN A N 1
ATOM 726 C CA . GLN A 1 90 ? 3.079 3.460 -8.868 1.00 94.25 90 GLN A CA 1
ATOM 727 C C . GLN A 1 90 ? 4.019 4.561 -9.371 1.00 94.25 90 GLN A C 1
ATOM 729 O O . GLN A 1 90 ? 4.213 4.706 -10.578 1.00 94.25 90 GLN A O 1
ATOM 734 N N . GLU A 1 91 ? 4.657 5.304 -8.466 1.00 95.56 91 GLU A N 1
ATOM 735 C CA . GLU A 1 91 ? 5.632 6.332 -8.829 1.00 95.56 91 GLU A CA 1
ATOM 736 C C . GLU A 1 91 ? 6.827 5.740 -9.594 1.00 95.56 91 GLU A C 1
ATOM 738 O O . GLU A 1 91 ? 7.171 6.206 -10.685 1.00 95.56 91 GLU A O 1
ATOM 743 N N . LYS A 1 92 ? 7.445 4.677 -9.061 1.00 95.06 92 LYS A N 1
ATOM 744 C CA . LYS A 1 92 ? 8.572 3.984 -9.711 1.00 95.06 92 LYS A CA 1
ATOM 745 C C . LYS A 1 92 ? 8.181 3.408 -11.064 1.00 95.06 92 LYS A C 1
ATOM 747 O O . LYS A 1 92 ? 8.978 3.445 -12.004 1.00 95.06 92 LYS A O 1
ATOM 752 N N . LEU A 1 93 ? 6.965 2.894 -11.174 1.00 93.75 93 LEU A N 1
ATOM 753 C CA . LEU A 1 93 ? 6.450 2.322 -12.404 1.00 93.75 93 LEU A CA 1
ATOM 754 C C . LEU A 1 93 ? 6.228 3.410 -13.477 1.00 93.75 93 LEU A C 1
ATOM 756 O O . LEU A 1 93 ? 6.674 3.252 -14.613 1.00 93.75 93 LEU A O 1
ATOM 760 N N . ASN A 1 94 ? 5.653 4.557 -13.108 1.00 92.25 94 ASN A N 1
ATOM 761 C CA . ASN A 1 94 ? 5.506 5.712 -14.002 1.00 92.25 94 ASN A CA 1
ATOM 762 C C . ASN A 1 94 ? 6.860 6.299 -14.433 1.00 92.25 94 ASN A C 1
ATOM 764 O O . ASN A 1 94 ? 7.058 6.621 -15.604 1.00 92.25 94 ASN A O 1
ATOM 768 N N . ARG A 1 95 ? 7.834 6.384 -13.518 1.00 94.50 95 ARG A N 1
ATOM 769 C CA . ARG A 1 95 ? 9.212 6.779 -13.861 1.00 94.50 95 ARG A CA 1
ATOM 770 C C . ARG A 1 95 ? 9.859 5.784 -14.826 1.00 94.50 95 ARG A C 1
ATOM 772 O O . ARG A 1 95 ? 10.557 6.191 -15.749 1.00 94.50 95 ARG A O 1
ATOM 779 N N . SER A 1 96 ? 9.601 4.489 -14.645 1.00 92.81 96 SER A N 1
ATOM 780 C CA . SER A 1 96 ? 10.110 3.443 -15.540 1.00 92.81 96 SER A CA 1
ATOM 781 C C . SER A 1 96 ? 9.561 3.599 -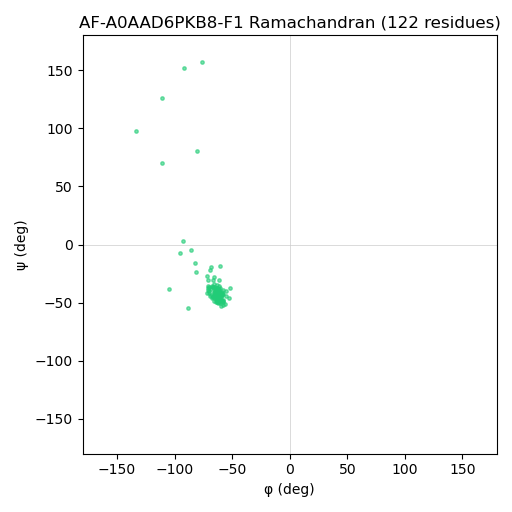16.961 1.00 92.81 96 SER A C 1
ATOM 783 O O . SER A 1 96 ? 10.313 3.424 -17.916 1.00 92.81 96 SER A O 1
ATOM 785 N N . LEU A 1 97 ? 8.293 4.005 -17.115 1.00 92.19 97 LEU A N 1
ATOM 786 C CA . LEU A 1 97 ? 7.713 4.341 -18.420 1.00 92.19 97 LEU A CA 1
ATOM 787 C C . LEU A 1 97 ? 8.481 5.478 -19.113 1.00 92.19 97 LEU A C 1
ATOM 789 O O . LEU A 1 97 ? 8.837 5.331 -20.279 1.00 92.19 97 LEU A O 1
ATOM 793 N N . MET A 1 98 ? 8.755 6.574 -18.398 1.00 90.75 98 MET A N 1
ATOM 794 C CA . MET A 1 98 ? 9.518 7.713 -18.932 1.00 90.75 98 MET A CA 1
ATOM 795 C C . MET A 1 98 ? 10.906 7.270 -19.415 1.00 90.75 98 MET A C 1
ATOM 797 O O . MET A 1 98 ? 11.285 7.534 -20.549 1.00 90.75 98 MET A O 1
ATOM 801 N N . VAL A 1 99 ? 11.625 6.489 -18.601 1.00 93.31 99 VAL A N 1
ATOM 802 C CA . VAL A 1 99 ? 12.952 5.962 -18.971 1.00 93.31 99 VAL A CA 1
ATOM 803 C C . VAL A 1 99 ? 12.884 5.050 -20.199 1.00 93.31 99 VAL A C 1
ATOM 805 O O . VAL A 1 99 ? 13.776 5.079 -21.045 1.00 93.31 99 VAL A O 1
ATOM 808 N N . CYS A 1 100 ? 11.849 4.217 -20.314 1.00 91.31 100 CYS A N 1
ATOM 809 C CA . CYS A 1 100 ? 11.650 3.377 -21.492 1.00 91.31 100 CYS A CA 1
ATOM 810 C C . CYS A 1 100 ? 11.423 4.211 -22.760 1.00 91.31 100 CYS A C 1
ATOM 812 O O . CYS A 1 100 ? 11.977 3.869 -23.806 1.00 91.31 100 CYS A O 1
ATOM 814 N N . GLN A 1 101 ? 10.649 5.293 -22.666 1.00 89.44 101 GLN A N 1
ATOM 815 C CA . GLN A 1 101 ? 10.409 6.217 -23.777 1.00 89.44 101 GLN A CA 1
ATOM 816 C C . GLN A 1 101 ? 11.692 6.947 -24.185 1.00 89.44 101 GLN A C 1
ATOM 818 O O . GLN A 1 101 ? 12.061 6.900 -25.356 1.00 89.44 101 GLN A O 1
ATOM 823 N N . ASP A 1 102 ? 12.431 7.513 -23.229 1.00 91.00 102 ASP A N 1
ATOM 824 C CA . ASP A 1 102 ? 13.694 8.213 -23.499 1.00 91.00 102 ASP A CA 1
ATOM 825 C C . ASP A 1 102 ? 14.717 7.304 -24.190 1.00 91.00 102 ASP A C 1
ATOM 827 O O . ASP A 1 102 ? 15.386 7.700 -25.148 1.00 91.00 102 ASP A O 1
ATOM 831 N N . LYS A 1 103 ? 14.824 6.048 -23.736 1.00 90.56 103 LYS A N 1
ATOM 832 C CA . LYS A 1 103 ? 15.705 5.052 -24.362 1.00 90.56 103 LYS A CA 1
ATOM 833 C C . LYS A 1 103 ? 15.287 4.725 -25.791 1.00 90.56 103 LYS A C 1
ATOM 835 O O . LYS A 1 103 ? 16.161 4.539 -26.633 1.00 90.56 103 LYS A O 1
ATOM 840 N N . PHE A 1 104 ? 13.985 4.649 -26.063 1.00 88.94 104 PHE A N 1
ATOM 841 C CA . PHE A 1 104 ? 13.480 4.425 -27.415 1.00 88.94 104 PHE A CA 1
ATOM 842 C C . PHE A 1 104 ? 13.834 5.593 -28.342 1.00 88.94 104 PHE A C 1
ATOM 844 O O . PHE A 1 104 ? 14.418 5.365 -29.401 1.00 88.94 104 PHE A O 1
ATOM 851 N N . GLU A 1 105 ? 13.565 6.830 -27.923 1.00 87.94 105 GLU A N 1
ATOM 852 C CA . GLU A 1 105 ? 13.891 8.020 -28.718 1.00 87.94 105 GLU A CA 1
ATOM 853 C C . GLU A 1 105 ? 15.404 8.164 -28.936 1.00 87.94 105 GLU A C 1
ATOM 855 O O . GLU A 1 105 ? 15.854 8.444 -30.048 1.00 87.94 105 GLU A O 1
ATOM 860 N N . THR A 1 106 ? 16.214 7.876 -27.911 1.00 89.75 106 THR A N 1
ATOM 861 C CA . THR A 1 106 ? 17.682 7.889 -28.022 1.00 89.75 106 THR A CA 1
ATOM 862 C C . THR A 1 106 ? 18.180 6.851 -29.029 1.00 89.75 106 THR A C 1
ATOM 864 O O . THR A 1 106 ? 19.004 7.171 -29.886 1.00 89.75 106 THR A O 1
ATOM 867 N N . ALA A 1 107 ? 17.676 5.615 -28.958 1.00 87.81 107 ALA A N 1
ATOM 868 C CA . ALA A 1 107 ? 18.057 4.552 -29.886 1.00 87.81 107 ALA A CA 1
ATOM 869 C C . ALA A 1 107 ? 17.649 4.890 -31.329 1.00 87.81 107 ALA A C 1
ATOM 871 O O . ALA A 1 107 ? 18.437 4.706 -32.256 1.00 87.81 107 ALA A O 1
ATOM 872 N N . LYS A 1 108 ? 16.455 5.461 -31.514 1.00 84.88 108 LYS A N 1
ATOM 873 C CA . LYS A 1 108 ? 15.966 5.926 -32.816 1.00 84.88 108 LYS A CA 1
ATOM 874 C C . LYS A 1 108 ? 16.853 7.032 -33.400 1.00 84.88 108 LYS A C 1
ATOM 876 O O . LYS A 1 108 ? 17.227 6.961 -34.568 1.00 84.88 108 LYS A O 1
ATOM 881 N N . ALA A 1 109 ? 17.240 8.021 -32.592 1.00 84.25 109 ALA A N 1
ATOM 882 C CA . ALA A 1 109 ? 18.139 9.095 -33.018 1.00 84.25 109 ALA A CA 1
ATOM 883 C C . ALA A 1 109 ? 19.534 8.572 -33.416 1.00 84.25 109 ALA A C 1
ATOM 885 O O . ALA A 1 109 ? 20.104 9.013 -34.414 1.00 84.25 109 ALA A O 1
ATOM 886 N N . GLN A 1 110 ? 20.068 7.593 -32.677 1.00 81.62 110 GLN A N 1
ATOM 887 C CA . GLN A 1 110 ? 21.340 6.937 -33.007 1.00 81.62 110 GLN A CA 1
ATOM 888 C C . GLN A 1 110 ? 21.270 6.132 -34.309 1.00 81.62 110 GLN A C 1
ATOM 890 O O . GLN A 1 110 ? 22.241 6.111 -35.069 1.00 81.62 110 GLN A O 1
ATOM 895 N N . GLN A 1 111 ? 20.134 5.490 -34.587 1.00 76.75 111 GLN A N 1
ATOM 896 C CA . GLN A 1 111 ? 19.928 4.736 -35.820 1.00 76.75 111 GLN A CA 1
ATOM 897 C C . GLN A 1 111 ? 19.905 5.664 -37.041 1.00 76.75 111 GLN A C 1
ATOM 899 O O . GLN A 1 111 ? 20.655 5.434 -37.985 1.00 76.75 111 GLN A O 1
ATOM 904 N N . LEU A 1 112 ? 19.191 6.792 -36.957 1.00 73.00 112 LEU A N 1
ATOM 905 C CA . LEU A 1 112 ? 19.210 7.837 -37.990 1.00 73.00 112 LEU A CA 1
ATOM 906 C C . LEU A 1 112 ? 20.624 8.393 -38.245 1.00 73.00 112 LEU A C 1
ATOM 908 O O . LEU A 1 112 ? 21.001 8.630 -39.392 1.00 73.00 112 LEU A O 1
ATOM 912 N N . GLY A 1 113 ? 21.426 8.576 -37.190 1.00 69.44 113 GLY A N 1
ATOM 913 C CA . GLY A 1 113 ? 22.825 8.998 -37.317 1.00 69.44 113 GLY A CA 1
ATOM 914 C C . GLY A 1 113 ? 23.729 7.935 -37.953 1.00 69.44 113 GLY A C 1
ATOM 915 O O . GLY A 1 113 ? 24.595 8.263 -38.760 1.00 69.44 113 GLY A O 1
ATOM 916 N N . SER A 1 114 ? 23.507 6.659 -37.633 1.00 67.12 114 SER A N 1
ATOM 917 C CA . SER A 1 114 ? 24.281 5.534 -38.179 1.00 67.12 114 SER A CA 1
ATOM 918 C C . SER A 1 114 ? 23.970 5.289 -39.657 1.00 67.12 114 SER A C 1
ATOM 920 O O . SER A 1 114 ? 24.886 5.065 -40.449 1.00 67.12 114 SER A O 1
ATOM 922 N N . ASP A 1 115 ? 22.702 5.416 -40.050 1.00 58.75 115 ASP A N 1
ATOM 923 C CA . ASP A 1 115 ? 22.272 5.317 -41.445 1.00 58.75 115 ASP A CA 1
ATOM 924 C C . ASP A 1 115 ? 22.848 6.466 -42.295 1.00 58.75 115 ASP A C 1
ATOM 926 O O . ASP A 1 115 ? 23.306 6.240 -43.416 1.00 58.75 115 ASP A O 1
ATOM 930 N N . ALA A 1 116 ? 22.943 7.685 -41.746 1.00 57.78 116 ALA A N 1
ATOM 931 C CA . ALA A 1 116 ? 23.571 8.827 -42.420 1.00 57.78 116 ALA A CA 1
ATOM 932 C C . ALA A 1 116 ? 25.093 8.655 -42.630 1.00 57.78 116 ALA A C 1
ATOM 934 O O . ALA A 1 116 ? 25.633 9.046 -43.673 1.00 57.78 116 ALA A O 1
ATOM 935 N N . VAL A 1 117 ? 25.791 8.036 -41.669 1.00 58.94 117 VAL A N 1
ATOM 936 C CA . VAL A 1 117 ? 27.226 7.709 -41.782 1.00 58.94 117 VAL A CA 1
ATOM 937 C C . VAL A 1 117 ? 27.460 6.583 -42.794 1.00 58.94 117 VAL A C 1
ATOM 939 O O . VAL A 1 117 ? 28.410 6.650 -43.571 1.00 58.94 117 VAL A O 1
ATOM 942 N N . ASN A 1 118 ? 26.571 5.589 -42.853 1.00 52.75 118 ASN A N 1
ATOM 943 C CA . ASN A 1 118 ? 26.682 4.472 -43.794 1.00 52.75 118 ASN A CA 1
ATOM 944 C C . ASN A 1 118 ? 26.412 4.899 -45.255 1.00 52.75 118 ASN A C 1
ATOM 946 O O . ASN A 1 118 ? 27.033 4.380 -46.180 1.00 52.75 118 ASN A O 1
ATOM 950 N N . VAL A 1 119 ? 25.557 5.906 -45.474 1.00 54.41 119 VAL A N 1
ATOM 951 C CA . VAL A 1 119 ? 25.329 6.514 -46.803 1.00 54.41 119 VAL A CA 1
ATOM 952 C C . VAL A 1 119 ? 26.520 7.367 -47.268 1.00 54.41 119 VAL A C 1
ATOM 954 O O . VAL A 1 119 ? 26.773 7.467 -48.466 1.00 54.41 119 VAL A O 1
ATOM 957 N N . SER A 1 120 ? 27.305 7.929 -46.343 1.00 52.03 120 SER A N 1
ATOM 958 C CA . SER A 1 120 ? 28.478 8.760 -46.669 1.00 52.03 120 SER A CA 1
ATOM 959 C C . SER A 1 120 ? 29.773 7.952 -46.892 1.00 52.03 120 SER A C 1
ATOM 961 O O . SER A 1 120 ? 30.795 8.523 -47.264 1.00 52.03 120 SER A O 1
ATOM 963 N N . GLY A 1 121 ? 29.746 6.629 -46.679 1.00 49.97 121 GLY A N 1
ATOM 964 C CA . GLY A 1 121 ? 30.908 5.729 -46.759 1.00 49.97 121 GLY A CA 1
ATOM 965 C C . GLY A 1 121 ? 31.152 5.042 -48.111 1.00 49.97 121 GLY A C 1
ATOM 966 O O . GLY A 1 121 ? 32.082 4.244 -48.217 1.00 49.97 121 GLY A O 1
ATOM 967 N N . VAL A 1 122 ? 30.360 5.327 -49.152 1.00 52.34 122 VAL A N 1
ATOM 968 C CA . VAL A 1 122 ? 30.572 4.795 -50.515 1.00 52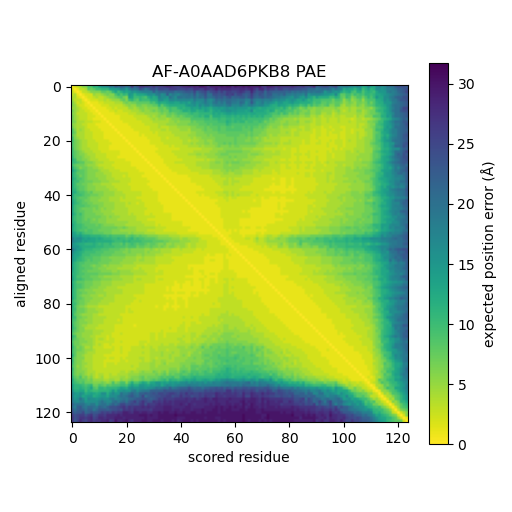.34 122 VAL A CA 1
ATOM 969 C C . VAL A 1 122 ? 30.998 5.921 -51.457 1.00 52.34 122 VAL A C 1
ATOM 971 O O . VAL A 1 122 ? 30.263 6.325 -52.349 1.00 52.34 122 VAL A O 1
ATOM 974 N N . VAL A 1 123 ? 32.215 6.425 -51.269 1.00 47.34 123 VAL A N 1
ATOM 975 C CA . VAL A 1 123 ? 32.991 7.052 -52.347 1.00 47.34 123 VAL A CA 1
ATOM 976 C C . VAL A 1 123 ? 34.400 6.474 -52.250 1.00 47.34 123 VAL A C 1
ATOM 978 O O . VAL A 1 123 ? 35.186 6.860 -51.387 1.00 47.34 123 VAL A O 1
ATOM 981 N N . ARG A 1 124 ? 34.659 5.462 -53.083 1.00 40.00 124 ARG A N 1
ATOM 982 C CA . ARG A 1 124 ? 36.016 5.089 -53.496 1.00 40.00 124 ARG A CA 1
ATOM 983 C C . ARG A 1 124 ? 36.482 6.057 -54.570 1.00 40.00 124 ARG A C 1
ATOM 985 O O . ARG A 1 124 ? 35.625 6.420 -55.407 1.00 40.00 124 ARG A O 1
#

Solvent-accessible surface area (backbone atoms only — not comparable to full-atom values): 6758 Å² total; per-residue (Å²): 110,70,68,60,53,57,52,50,52,53,49,53,52,52,49,53,50,52,51,52,50,50,51,53,54,51,50,50,52,62,74,46,41,65,58,54,48,41,44,63,56,52,38,43,49,50,25,53,55,49,36,58,71,36,74,45,93,89,54,53,72,66,60,31,50,55,44,36,51,61,35,40,47,64,41,53,51,52,52,54,50,53,54,52,53,50,52,52,48,53,51,53,52,54,51,49,51,53,53,54,50,52,52,49,54,50,52,52,54,52,48,57,53,50,53,54,53,61,67,69,67,78,73,130

Foldseek 3Di:
DVVVVVVVVLVVVLVVLVVVLVVVLVVVCVVCVVLVVCLVPVLVVQLVVQLVVLDDPVDDPVSSVVSSVVSCVVSVVSVVVVVVVSVVVNVVSVVVSVVVSVVVVVVVVVVVVVVVVVVVPPDD

Nearest PDB structures (foldseek):
  6o35-assembly1_A  TM=6.261E-01  e=1.324E+00  synthetic construct
  9jz0-assembly1_1  TM=3.450E-01  e=8.971E+00  Escherichia phage T7

pLDDT: mean 89.22, std 13.61, range [40.0, 98.62]

Secondary structure (DSSP, 8-state):
-HHHHHHHHHHHHHHHHHHHHHHHHHHHHHHHHHHHHIIIIIIHHHHHHHHHHT--TTS-HHHHHHHHHHHHHHHHHHHHHHHHHHHHHHHHHHHHHHHHHHHHHHHHHHHHHHHHHHHTT---

Mean predicted aligned error: 7.74 Å

Organism: NCBI:txid889485

Sequence (124 aa):
MADHIAAMEAQMVSERMRRKLSEVNSAAQVQLSPVQDHINFTLQQAYFKCAYECFDRRRKQEEISNCVEHCSVPVLNAQNHFENEMARFQEKLNRSLMVCQDKFETAKAQQLGSDAVNVSGVVR

InterPro domains:
  IPR008560 Protein of unknown function DUF842, eukaryotic [PF05811] (21-110)
  IPR008560 Protein of unknown function DUF842, eukaryotic [PTHR21096] (17-114)